Protein AF-A0A534NQ88-F1 (afdb_monomer_lite)

Structure (mmCIF, N/CA/C/O backbone):
data_AF-A0A534NQ88-F1
#
_entry.id   AF-A0A534NQ88-F1
#
loop_
_atom_site.group_PDB
_atom_site.id
_atom_site.type_symbol
_atom_site.label_atom_id
_atom_site.label_alt_id
_atom_site.label_comp_id
_atom_site.label_asym_id
_atom_site.label_entity_id
_atom_site.label_seq_id
_atom_site.pdbx_PDB_ins_code
_atom_site.Cartn_x
_atom_site.Cartn_y
_atom_site.Cartn_z
_atom_site.occupancy
_atom_site.B_iso_or_equiv
_atom_site.auth_seq_id
_atom_site.auth_comp_id
_atom_site.auth_asym_id
_atom_site.auth_atom_id
_atom_site.pdbx_PDB_model_num
ATOM 1 N N . MET A 1 1 ? -10.091 -12.274 -26.109 1.00 29.17 1 MET A N 1
ATOM 2 C CA . MET A 1 1 ? -8.951 -11.496 -26.641 1.00 29.17 1 MET A CA 1
ATOM 3 C C . MET A 1 1 ? -7.988 -11.252 -25.489 1.00 29.17 1 MET A C 1
ATOM 5 O O . MET A 1 1 ? -8.388 -10.543 -24.570 1.00 29.17 1 MET A O 1
ATOM 9 N N . PRO A 1 2 ? -6.792 -11.861 -25.450 1.00 34.38 2 PRO A N 1
ATOM 10 C CA . PRO A 1 2 ? -5.821 -11.511 -24.425 1.00 34.38 2 PRO A CA 1
ATOM 11 C C . PRO A 1 2 ? -5.361 -10.073 -24.689 1.00 34.38 2 PRO A C 1
ATOM 13 O O . PRO A 1 2 ? -4.850 -9.757 -25.761 1.00 34.38 2 PRO A O 1
ATOM 16 N N . CYS A 1 3 ? -5.642 -9.182 -23.741 1.00 34.09 3 CYS A N 1
ATOM 17 C CA . CYS A 1 3 ? -5.167 -7.806 -23.762 1.00 34.09 3 CYS A CA 1
ATOM 18 C C . CYS A 1 3 ? -3.641 -7.860 -23.635 1.00 34.09 3 CYS A C 1
ATOM 20 O O . CYS A 1 3 ? -3.132 -8.328 -22.618 1.00 34.09 3 CYS A O 1
ATOM 22 N N . ALA A 1 4 ? -2.920 -7.467 -24.685 1.00 41.84 4 ALA A N 1
ATOM 23 C CA . ALA A 1 4 ? -1.466 -7.410 -24.657 1.00 41.84 4 ALA A CA 1
ATOM 24 C C . ALA A 1 4 ? -1.035 -6.369 -23.614 1.00 41.84 4 ALA A C 1
ATOM 26 O O . ALA A 1 4 ? -1.142 -5.162 -23.837 1.00 41.84 4 ALA A O 1
ATOM 27 N N . ALA A 1 5 ? -0.601 -6.861 -22.458 1.00 48.38 5 ALA A N 1
ATOM 28 C CA . ALA A 1 5 ? 0.006 -6.086 -21.393 1.00 48.38 5 ALA A CA 1
ATOM 29 C C . ALA A 1 5 ? 1.116 -5.180 -21.946 1.00 48.38 5 ALA A C 1
ATOM 31 O O . ALA A 1 5 ? 2.006 -5.644 -22.661 1.00 48.38 5 ALA A O 1
ATOM 32 N N . ARG A 1 6 ? 1.128 -3.894 -21.584 1.00 48.22 6 ARG A N 1
ATOM 33 C CA . ARG A 1 6 ? 2.361 -3.106 -21.659 1.00 48.22 6 ARG A CA 1
ATOM 34 C C . ARG A 1 6 ? 3.222 -3.503 -20.470 1.00 48.22 6 ARG A C 1
ATOM 36 O O . ARG A 1 6 ? 3.133 -2.913 -19.399 1.00 48.22 6 ARG A O 1
ATOM 43 N N . GLU A 1 7 ? 4.063 -4.503 -20.686 1.00 61.03 7 GLU A N 1
ATOM 44 C CA . GLU A 1 7 ? 5.150 -4.857 -19.776 1.00 61.03 7 GLU A CA 1
ATOM 45 C C . GLU A 1 7 ? 6.002 -3.595 -19.491 1.00 61.03 7 GLU A C 1
ATOM 47 O O . GLU A 1 7 ? 6.557 -3.007 -20.426 1.00 61.03 7 GLU A O 1
ATOM 52 N N . PRO A 1 8 ? 6.134 -3.132 -18.235 1.00 53.78 8 PRO A N 1
ATOM 53 C CA . PRO A 1 8 ? 6.869 -1.905 -17.893 1.00 53.78 8 PRO A CA 1
ATOM 54 C C . PRO A 1 8 ? 8.334 -1.906 -18.358 1.00 53.78 8 PRO A C 1
ATOM 56 O O . PRO A 1 8 ? 8.925 -0.847 -18.572 1.00 53.78 8 PRO A O 1
ATOM 59 N N . TRP A 1 9 ? 8.914 -3.092 -18.548 1.00 59.22 9 TRP A N 1
ATOM 60 C CA . TRP A 1 9 ? 10.271 -3.344 -19.052 1.00 59.22 9 TRP A CA 1
ATOM 61 C C . TRP A 1 9 ? 10.385 -3.255 -20.578 1.00 59.22 9 TRP A C 1
ATOM 63 O O . TRP A 1 9 ? 11.489 -3.115 -21.097 1.00 59.22 9 TRP A O 1
ATOM 73 N N . ARG A 1 10 ? 9.260 -3.277 -21.308 1.00 65.06 10 ARG A N 1
ATOM 74 C CA . ARG A 1 10 ? 9.214 -2.980 -22.750 1.00 65.06 10 ARG A CA 1
ATOM 75 C C . ARG A 1 10 ? 9.332 -1.487 -23.044 1.00 65.06 10 ARG A C 1
ATOM 77 O O . ARG A 1 10 ? 9.337 -1.096 -24.212 1.00 65.06 10 ARG A O 1
ATOM 84 N N . ARG A 1 11 ? 9.421 -0.628 -22.022 1.00 76.38 11 ARG A N 1
ATOM 85 C CA . ARG A 1 11 ? 9.758 0.780 -22.243 1.00 76.38 11 ARG A CA 1
ATOM 86 C C . ARG A 1 11 ? 11.181 0.875 -22.786 1.00 76.38 11 ARG A C 1
ATOM 88 O O . ARG A 1 11 ? 12.096 0.235 -22.278 1.00 76.38 11 ARG A O 1
ATOM 95 N N . ASN A 1 12 ? 11.372 1.733 -23.778 1.00 81.81 12 ASN A N 1
ATOM 96 C CA . ASN A 1 12 ? 12.709 2.030 -24.267 1.00 81.81 12 ASN A CA 1
ATOM 97 C C . ASN A 1 12 ? 13.456 2.842 -23.209 1.00 81.81 12 ASN A C 1
ATOM 99 O O . ASN A 1 12 ? 13.022 3.939 -22.844 1.00 81.81 12 ASN A O 1
ATOM 103 N N . LEU A 1 13 ? 14.585 2.325 -22.734 1.00 84.44 13 LEU A N 1
ATOM 104 C CA . LEU A 1 13 ? 15.465 3.079 -21.854 1.00 84.44 13 LEU A CA 1
ATOM 105 C C . LEU A 1 13 ? 16.300 4.051 -22.692 1.00 84.44 13 LEU A C 1
ATOM 107 O O . LEU A 1 13 ? 16.813 3.705 -23.756 1.00 84.44 13 LEU A O 1
ATOM 111 N N . SER A 1 14 ? 16.473 5.286 -22.214 1.00 85.88 14 SER A N 1
ATOM 112 C CA . SER A 1 14 ? 17.258 6.298 -22.939 1.00 85.88 14 SER A CA 1
ATOM 113 C C . SER A 1 14 ? 18.696 5.849 -23.220 1.00 85.88 14 SER A C 1
ATOM 115 O O . SER A 1 14 ? 19.245 6.214 -24.260 1.00 85.88 14 SER A O 1
ATOM 117 N N . CYS A 1 15 ? 19.281 5.034 -22.336 1.00 84.12 15 CYS A N 1
ATOM 118 C CA . CYS A 1 15 ? 20.625 4.486 -22.502 1.00 84.12 15 CYS A CA 1
ATOM 119 C C . CYS A 1 15 ? 20.749 3.515 -23.688 1.00 84.12 15 CYS A C 1
ATOM 121 O O . CYS A 1 15 ? 21.842 3.392 -24.225 1.00 84.12 15 CYS A O 1
ATOM 123 N N . GLU A 1 16 ? 19.668 2.898 -24.179 1.00 84.25 16 GLU A N 1
ATOM 124 C CA . GLU A 1 16 ? 19.692 1.990 -25.347 1.00 84.25 16 GLU A CA 1
ATOM 125 C C . GLU A 1 16 ? 20.008 2.719 -26.664 1.00 84.25 16 GLU A C 1
ATOM 127 O O . GLU A 1 16 ? 20.374 2.106 -27.670 1.00 84.25 16 GLU A O 1
ATOM 132 N N . ARG A 1 17 ? 19.863 4.049 -26.668 1.00 84.94 17 ARG A N 1
ATOM 133 C CA . ARG A 1 17 ? 20.141 4.909 -27.825 1.00 84.94 17 ARG A CA 1
ATOM 134 C C . ARG A 1 17 ? 21.547 5.507 -27.807 1.00 84.94 17 ARG A C 1
ATOM 136 O O . ARG A 1 17 ? 21.927 6.170 -28.770 1.00 84.94 17 ARG A O 1
ATOM 143 N N . TRP A 1 18 ? 22.310 5.327 -26.729 1.00 88.75 18 TRP A N 1
ATOM 144 C CA . TRP A 1 18 ? 23.637 5.928 -26.616 1.00 88.75 18 TRP A CA 1
ATOM 145 C C . TRP A 1 18 ? 24.629 5.269 -27.589 1.00 88.75 18 TRP A C 1
ATOM 147 O O . TRP A 1 18 ? 24.600 4.055 -27.779 1.00 88.75 18 TRP A O 1
ATOM 157 N N . PRO A 1 19 ? 25.556 6.028 -28.203 1.00 88.50 19 PRO A N 1
ATOM 158 C CA . PRO A 1 19 ? 26.534 5.449 -29.125 1.00 88.50 19 PRO A CA 1
ATOM 159 C C . PRO A 1 19 ? 27.390 4.338 -28.500 1.00 88.50 19 PRO A C 1
ATOM 161 O O . PRO A 1 19 ? 27.689 3.355 -29.173 1.00 88.50 19 PRO A O 1
ATOM 164 N N . ARG A 1 20 ? 27.743 4.473 -27.213 1.00 85.75 20 ARG A N 1
ATOM 165 C CA . ARG A 1 20 ? 28.599 3.524 -26.480 1.00 85.75 20 ARG A CA 1
ATOM 166 C C . ARG A 1 20 ? 27.908 2.209 -26.109 1.00 85.75 20 ARG A C 1
ATOM 168 O O . ARG A 1 20 ? 28.594 1.214 -25.955 1.00 85.75 20 ARG A O 1
ATOM 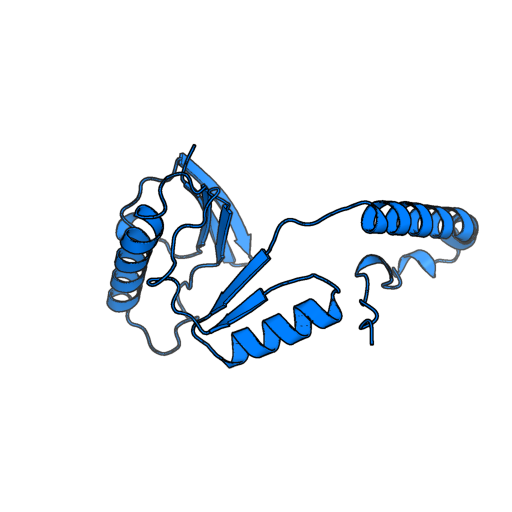175 N N . THR A 1 21 ? 26.581 2.191 -26.017 1.00 82.38 21 THR A N 1
ATOM 176 C CA . THR A 1 21 ? 25.795 1.003 -25.634 1.00 82.38 21 THR A CA 1
ATOM 177 C C . THR A 1 21 ? 25.306 0.207 -26.844 1.00 82.38 21 THR A C 1
ATOM 179 O O . THR A 1 21 ? 24.607 -0.794 -26.701 1.00 82.38 21 THR A O 1
ATOM 182 N N . LYS A 1 22 ? 25.679 0.610 -28.071 1.00 80.38 22 LYS A N 1
ATOM 183 C CA . LYS A 1 22 ? 25.342 -0.141 -29.292 1.00 80.38 22 LYS A CA 1
ATOM 184 C C . LYS A 1 22 ? 25.860 -1.581 -29.247 1.00 80.38 22 LYS A C 1
ATOM 186 O O . LYS A 1 22 ? 25.159 -2.471 -29.722 1.00 80.38 22 LYS A O 1
ATOM 191 N N . ALA A 1 23 ? 27.046 -1.794 -28.675 1.00 84.62 23 ALA A N 1
ATOM 192 C CA . ALA A 1 23 ? 27.637 -3.120 -28.501 1.00 84.62 23 ALA A CA 1
ATOM 193 C C . ALA A 1 23 ? 26.859 -3.991 -27.496 1.00 84.62 23 ALA A C 1
ATOM 195 O O . ALA A 1 23 ? 26.863 -5.211 -27.622 1.00 84.62 23 ALA A O 1
ATOM 196 N N . ASP A 1 24 ? 26.120 -3.374 -26.568 1.00 87.44 24 ASP A N 1
ATOM 197 C CA . ASP A 1 24 ? 25.369 -4.064 -25.511 1.00 87.44 24 ASP A CA 1
ATOM 198 C C . ASP A 1 24 ? 23.961 -4.493 -25.951 1.00 87.44 24 ASP A C 1
ATOM 200 O O . ASP A 1 24 ? 23.234 -5.128 -25.186 1.00 87.44 24 ASP A O 1
ATOM 204 N N . ARG A 1 25 ? 23.539 -4.176 -27.184 1.00 84.88 25 ARG A N 1
ATOM 205 C CA . ARG A 1 25 ? 22.206 -4.549 -27.697 1.00 84.88 25 ARG A CA 1
ATOM 206 C C . ARG A 1 25 ? 21.892 -6.046 -27.562 1.00 84.88 25 ARG A C 1
ATOM 208 O O . ARG A 1 25 ? 20.780 -6.345 -27.127 1.00 84.88 25 ARG A O 1
ATOM 215 N N . PRO A 1 26 ? 22.810 -6.983 -27.879 1.00 89.50 26 PRO A N 1
ATOM 216 C CA . PRO A 1 26 ? 22.546 -8.410 -27.694 1.00 89.50 26 PRO A CA 1
ATOM 217 C C . PRO A 1 26 ? 22.352 -8.785 -26.221 1.00 89.50 26 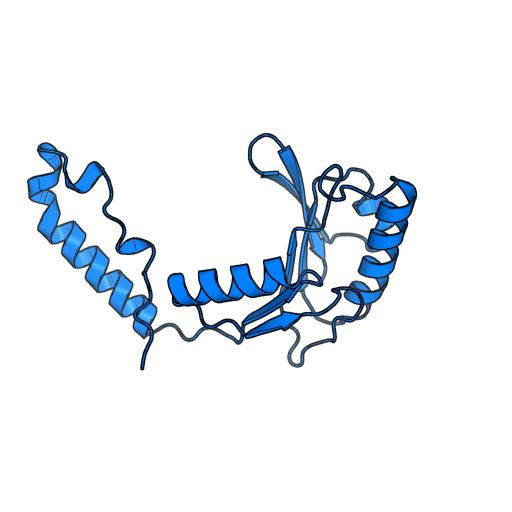PRO A C 1
ATOM 219 O O . PRO A 1 26 ? 21.480 -9.589 -25.904 1.00 89.50 26 PRO A O 1
ATOM 222 N N . LEU A 1 27 ? 23.113 -8.166 -25.311 1.00 89.75 27 LEU A N 1
ATOM 223 C CA . LEU A 1 27 ? 22.960 -8.377 -23.871 1.00 89.75 27 LEU A CA 1
ATOM 224 C C . LEU A 1 27 ? 21.591 -7.885 -23.387 1.00 89.75 27 LEU A C 1
ATOM 226 O O . LEU A 1 27 ? 20.897 -8.609 -22.681 1.00 89.75 27 LEU A O 1
ATOM 230 N N . ILE A 1 28 ? 21.178 -6.683 -23.796 1.00 86.00 28 ILE A N 1
ATOM 231 C CA . ILE A 1 28 ? 19.866 -6.120 -23.443 1.00 86.00 28 ILE A CA 1
ATOM 232 C C . ILE A 1 28 ? 18.731 -7.008 -23.970 1.00 86.00 28 ILE A C 1
ATOM 234 O O . ILE A 1 28 ? 17.765 -7.247 -23.247 1.00 86.00 28 ILE A O 1
ATOM 238 N N . ALA A 1 29 ? 18.845 -7.516 -25.202 1.00 86.44 29 ALA A N 1
ATOM 239 C CA . ALA A 1 29 ? 17.869 -8.445 -25.767 1.00 86.44 29 ALA A CA 1
ATOM 240 C C . ALA A 1 29 ? 17.767 -9.729 -24.929 1.00 86.44 29 ALA A C 1
ATOM 242 O O . ALA A 1 29 ? 16.668 -10.093 -24.514 1.00 86.44 29 ALA A O 1
ATOM 243 N N . ARG A 1 30 ? 18.910 -10.336 -24.578 1.00 91.12 30 ARG A N 1
ATOM 244 C CA . ARG A 1 30 ? 18.960 -11.532 -23.727 1.00 91.12 30 ARG A CA 1
ATOM 245 C C . ARG A 1 30 ? 18.327 -11.296 -22.354 1.00 91.12 30 ARG A C 1
ATOM 247 O O . ARG A 1 30 ? 17.513 -12.094 -21.912 1.00 91.12 30 ARG A O 1
ATOM 254 N N . LEU A 1 31 ? 18.644 -10.179 -21.696 1.00 89.75 31 LEU A N 1
ATOM 255 C CA . LEU A 1 31 ? 18.071 -9.833 -20.388 1.00 89.75 31 LEU A CA 1
ATOM 256 C C . LEU A 1 31 ? 16.547 -9.637 -20.452 1.00 89.75 31 LEU A C 1
ATOM 258 O O . LEU A 1 31 ? 15.839 -9.993 -19.511 1.00 89.75 31 LEU A O 1
ATOM 262 N N . ARG A 1 32 ? 16.023 -9.092 -21.558 1.00 86.31 32 ARG A N 1
ATOM 263 C CA . ARG A 1 32 ? 14.572 -8.968 -21.775 1.00 86.31 32 ARG A CA 1
ATOM 264 C C . ARG A 1 32 ? 13.904 -10.328 -21.982 1.00 86.31 32 ARG A C 1
ATOM 266 O O . ARG A 1 32 ? 12.819 -10.543 -21.450 1.00 86.31 32 ARG A O 1
ATOM 273 N N . GLU A 1 33 ? 14.543 -11.237 -22.714 1.00 87.62 33 GLU A N 1
ATOM 274 C CA . GLU A 1 33 ? 14.061 -12.616 -22.876 1.00 87.62 33 GLU A CA 1
ATOM 275 C C . GLU A 1 33 ? 14.062 -13.376 -21.544 1.00 87.62 33 GLU A C 1
ATOM 277 O O . GLU A 1 33 ? 13.058 -13.993 -21.187 1.00 87.62 33 GLU A O 1
ATOM 282 N N . GLU A 1 34 ? 15.149 -13.278 -20.771 1.00 89.56 34 GLU A N 1
ATOM 283 C CA . GLU A 1 34 ? 15.258 -13.874 -19.434 1.00 89.56 34 GLU A CA 1
ATOM 284 C C . GLU A 1 34 ? 14.134 -13.380 -18.509 1.00 89.56 34 GLU A C 1
ATOM 286 O O . GLU A 1 34 ? 13.481 -14.187 -17.843 1.00 89.56 34 GLU A O 1
ATOM 291 N N . LEU A 1 35 ? 13.856 -12.072 -18.512 1.00 85.75 35 LEU A N 1
ATOM 292 C CA . LEU A 1 35 ? 12.783 -11.474 -17.718 1.00 85.75 35 LEU A CA 1
ATOM 293 C C . LEU A 1 35 ? 11.392 -11.952 -18.156 1.00 85.75 35 LEU A C 1
ATOM 295 O O . LEU A 1 35 ? 10.603 -12.371 -17.311 1.00 85.75 35 LEU A O 1
ATOM 299 N N . SER A 1 36 ? 11.114 -11.963 -19.462 1.00 81.88 36 SER A N 1
ATOM 300 C CA . SER A 1 36 ? 9.837 -12.451 -19.999 1.00 81.88 36 SER A CA 1
ATOM 301 C C . SER A 1 36 ? 9.592 -13.920 -19.629 1.00 81.88 36 SER A C 1
ATOM 303 O O . SER A 1 36 ? 8.486 -14.305 -19.246 1.00 81.88 36 SER A O 1
ATOM 305 N N . ALA A 1 37 ? 10.645 -14.742 -19.647 1.00 82.62 37 ALA A N 1
ATOM 306 C CA . ALA A 1 37 ? 10.559 -16.135 -19.230 1.00 82.62 37 ALA A CA 1
ATOM 307 C C . ALA A 1 37 ? 10.328 -16.297 -17.716 1.00 82.62 37 ALA A C 1
ATOM 309 O O . ALA A 1 37 ? 9.738 -17.292 -17.294 1.00 82.62 37 ALA A O 1
ATOM 310 N N . LEU A 1 38 ? 10.815 -15.381 -16.871 1.00 82.38 38 LEU A N 1
ATOM 311 C CA . LEU A 1 38 ? 10.519 -15.387 -15.432 1.00 82.38 38 LEU A CA 1
ATOM 312 C C . LEU A 1 38 ? 9.055 -15.024 -15.158 1.00 82.38 38 LEU A C 1
ATOM 314 O O . LEU A 1 38 ? 8.416 -15.686 -14.344 1.00 82.38 38 LEU A O 1
ATOM 318 N N . GLU A 1 39 ? 8.509 -14.034 -15.865 1.00 77.00 39 GLU A N 1
ATOM 319 C CA . GLU A 1 39 ? 7.102 -13.635 -15.731 1.00 77.00 39 GLU A CA 1
ATOM 320 C C . GLU A 1 39 ? 6.150 -14.758 -16.140 1.00 77.00 39 GLU A C 1
ATOM 322 O O . GLU A 1 39 ? 5.220 -15.070 -15.400 1.00 77.00 39 GLU A O 1
ATOM 327 N N . ALA A 1 40 ? 6.429 -15.438 -17.256 1.00 72.31 40 ALA A N 1
ATOM 328 C CA . ALA A 1 40 ? 5.630 -16.574 -17.717 1.00 72.31 40 ALA A CA 1
ATOM 329 C C . ALA A 1 40 ? 5.580 -17.741 -16.710 1.00 72.31 40 ALA A C 1
ATOM 331 O O . ALA A 1 40 ? 4.684 -18.578 -16.777 1.00 72.31 40 ALA A O 1
ATOM 332 N N . ARG A 1 41 ? 6.547 -17.808 -15.786 1.00 67.19 41 ARG A N 1
ATOM 333 C CA . ARG A 1 41 ? 6.640 -18.833 -14.736 1.00 67.19 41 ARG A CA 1
ATOM 334 C C . ARG A 1 41 ? 6.079 -18.374 -13.389 1.00 67.19 41 ARG A C 1
ATOM 336 O O . ARG A 1 41 ? 6.035 -19.176 -12.460 1.00 67.19 41 ARG A O 1
ATOM 343 N N . SER A 1 42 ? 5.691 -17.106 -13.251 1.00 72.62 42 SER A N 1
ATOM 344 C CA . SER A 1 42 ? 5.218 -16.550 -11.986 1.00 72.62 42 SER A CA 1
ATOM 345 C C . SER A 1 42 ? 3.695 -16.595 -11.911 1.00 72.62 42 SER A C 1
ATOM 347 O O . SER A 1 42 ? 3.000 -15.865 -12.613 1.00 72.62 42 SER A O 1
ATOM 349 N N . GLU A 1 43 ? 3.167 -17.432 -11.020 1.00 80.00 43 GLU A N 1
ATOM 350 C CA . GLU A 1 43 ? 1.764 -17.352 -10.622 1.00 80.00 43 GLU A CA 1
ATOM 351 C C . GLU A 1 43 ? 1.612 -16.318 -9.505 1.00 80.00 43 GLU A C 1
ATOM 353 O O . GLU A 1 43 ? 2.207 -16.435 -8.430 1.00 80.00 43 GLU A O 1
ATOM 358 N N . LEU A 1 44 ? 0.817 -15.281 -9.767 1.00 81.69 44 LEU A N 1
ATOM 359 C CA . LEU A 1 44 ? 0.473 -14.287 -8.759 1.00 81.69 44 LEU A CA 1
ATOM 360 C C . LEU A 1 44 ? -0.705 -14.787 -7.914 1.00 81.69 44 LEU A C 1
ATOM 362 O O . LEU A 1 44 ? -1.672 -15.318 -8.467 1.00 81.69 44 LEU A O 1
ATOM 366 N N . PRO A 1 45 ? -0.683 -14.577 -6.584 1.00 87.94 45 PRO A N 1
ATOM 367 C CA . PRO A 1 45 ? -1.869 -14.805 -5.774 1.00 87.94 45 PRO A CA 1
ATOM 368 C C . PRO A 1 45 ? -2.990 -13.843 -6.201 1.00 87.94 45 PRO A C 1
ATOM 370 O O . PRO A 1 45 ? -2.709 -12.792 -6.784 1.00 87.94 45 PRO A O 1
ATOM 373 N N . PRO A 1 46 ? -4.260 -14.136 -5.871 1.00 91.38 46 PRO A N 1
ATOM 374 C CA . PRO A 1 46 ? -5.353 -13.207 -6.125 1.00 91.38 46 PRO A CA 1
ATOM 375 C C . PRO A 1 46 ? -5.086 -11.837 -5.490 1.00 91.38 46 PRO A C 1
ATOM 377 O O . PRO A 1 46 ? -4.878 -11.736 -4.279 1.00 91.38 46 PRO A O 1
ATOM 380 N N . ILE A 1 47 ? -5.125 -10.781 -6.305 1.00 94.38 47 ILE A N 1
ATOM 381 C CA . ILE A 1 47 ? -4.991 -9.396 -5.849 1.00 94.38 47 ILE A CA 1
ATOM 382 C C . ILE A 1 47 ? -6.359 -8.722 -5.954 1.00 94.38 47 ILE A C 1
ATOM 384 O O . ILE A 1 47 ? -7.032 -8.777 -6.989 1.00 94.38 47 ILE A O 1
ATOM 388 N N . LEU A 1 48 ? -6.769 -8.089 -4.860 1.00 96.19 48 LEU A N 1
ATOM 389 C CA . LEU A 1 48 ? -8.029 -7.367 -4.727 1.00 96.19 48 LEU A CA 1
ATOM 390 C C . LEU A 1 48 ? -7.711 -5.887 -4.513 1.00 96.19 48 LEU A C 1
ATOM 392 O O . LEU A 1 48 ? -6.811 -5.558 -3.740 1.00 96.19 48 LEU A O 1
ATOM 396 N N . ALA A 1 49 ? -8.455 -5.005 -5.170 1.00 97.06 49 ALA A N 1
ATOM 397 C CA . ALA A 1 49 ? -8.384 -3.569 -4.936 1.00 97.06 49 ALA A CA 1
ATOM 398 C C . ALA A 1 49 ? -9.790 -2.989 -4.833 1.00 97.06 49 ALA A C 1
ATOM 400 O O . ALA A 1 49 ? -10.677 -3.347 -5.608 1.00 97.06 49 ALA A O 1
ATOM 401 N N . SER A 1 50 ? -9.976 -2.064 -3.901 1.00 97.31 50 SER A N 1
ATOM 402 C CA . SER A 1 50 ? -11.223 -1.329 -3.778 1.00 97.31 50 SER A CA 1
ATOM 403 C C . SER A 1 50 ? -10.977 0.118 -3.416 1.00 97.31 50 SER A C 1
ATOM 405 O O . SER A 1 50 ? -10.060 0.424 -2.654 1.00 97.31 50 SER A O 1
ATOM 407 N N . ASP A 1 51 ? -11.845 0.980 -3.920 1.00 96.81 51 ASP A N 1
ATOM 408 C CA . ASP A 1 51 ? -11.978 2.361 -3.480 1.00 96.81 51 ASP A CA 1
ATOM 409 C C . ASP A 1 51 ? -13.472 2.698 -3.396 1.00 96.81 51 ASP A C 1
ATOM 411 O O . ASP A 1 51 ? -14.296 2.023 -4.012 1.00 96.81 51 ASP A O 1
ATOM 415 N N . ARG A 1 52 ? -13.833 3.722 -2.624 1.00 94.81 52 ARG A N 1
ATOM 416 C CA . ARG A 1 52 ? -15.201 4.260 -2.599 1.00 94.81 52 ARG A CA 1
ATOM 417 C C . ARG A 1 52 ? -15.467 5.195 -3.779 1.00 94.81 52 ARG A C 1
ATOM 419 O O . ARG A 1 52 ? -16.614 5.537 -4.031 1.00 94.81 52 ARG A O 1
ATOM 426 N N . ASP A 1 53 ? -14.405 5.692 -4.410 1.00 95.00 53 ASP A N 1
ATOM 427 C CA . ASP A 1 53 ? -14.483 6.597 -5.546 1.00 95.00 53 ASP A CA 1
ATOM 428 C C . ASP A 1 53 ? -14.571 5.794 -6.862 1.00 95.00 53 ASP A C 1
ATOM 430 O O . ASP A 1 53 ? -13.607 5.102 -7.225 1.00 95.00 53 ASP A O 1
ATOM 434 N N . PRO A 1 54 ? -15.693 5.876 -7.603 1.00 96.94 54 PRO A N 1
ATOM 435 C CA . PRO A 1 54 ? -15.855 5.163 -8.867 1.00 96.94 54 PRO A CA 1
ATOM 436 C C . PRO A 1 54 ? -14.829 5.589 -9.928 1.00 96.94 54 PRO A C 1
ATOM 438 O O . PRO A 1 54 ? -14.436 4.766 -10.761 1.00 96.94 54 PRO A O 1
ATOM 441 N N . GLU A 1 55 ? -14.334 6.832 -9.895 1.00 96.81 55 GLU A N 1
ATOM 442 C CA . GLU A 1 55 ? -13.284 7.284 -10.813 1.00 96.81 55 GLU A CA 1
ATOM 443 C C . GLU A 1 55 ? -11.957 6.579 -10.515 1.00 96.81 55 GLU A C 1
ATOM 445 O O . GLU A 1 55 ? -11.277 6.106 -11.432 1.00 96.81 55 GLU A O 1
ATOM 450 N N . ALA A 1 56 ? -11.614 6.419 -9.233 1.00 96.25 56 ALA A N 1
ATOM 451 C CA . ALA A 1 56 ? -10.426 5.683 -8.809 1.00 96.25 56 ALA A CA 1
ATOM 452 C C . ALA A 1 56 ? -10.516 4.191 -9.177 1.00 96.25 56 ALA A C 1
ATOM 454 O O . ALA A 1 56 ? -9.526 3.604 -9.628 1.00 96.25 56 ALA A O 1
ATOM 455 N N . VAL A 1 57 ? -11.698 3.579 -9.057 1.00 98.00 57 VAL A N 1
ATOM 456 C CA . VAL A 1 57 ? -11.964 2.195 -9.492 1.00 98.00 57 VAL A CA 1
ATOM 457 C C . VAL A 1 57 ? -11.777 2.045 -11.006 1.00 98.00 57 VAL A C 1
ATOM 459 O O . VAL A 1 57 ? -11.094 1.117 -11.465 1.00 98.00 57 VAL A O 1
ATOM 462 N N . ALA A 1 58 ? -12.329 2.971 -11.795 1.00 97.81 58 ALA A N 1
ATOM 463 C CA . ALA A 1 58 ? -12.191 2.972 -13.249 1.00 97.81 58 ALA A CA 1
ATOM 464 C C . ALA A 1 58 ? -10.727 3.160 -13.680 1.00 97.81 58 ALA A C 1
ATOM 466 O O . ALA A 1 58 ? -10.217 2.390 -14.504 1.00 97.81 58 ALA A O 1
ATOM 467 N N . ALA A 1 59 ? -10.023 4.121 -13.075 1.00 97.75 59 ALA A N 1
ATOM 468 C CA . ALA A 1 59 ? -8.610 4.381 -13.330 1.00 97.75 59 ALA A CA 1
ATOM 469 C C . ALA A 1 59 ? -7.732 3.179 -12.952 1.00 97.75 59 ALA A C 1
ATOM 471 O O . ALA A 1 59 ? -6.874 2.767 -13.733 1.00 97.75 59 ALA A O 1
ATOM 472 N N . THR A 1 60 ? -7.979 2.557 -11.796 1.00 97.31 60 THR A N 1
ATOM 473 C CA . THR A 1 60 ? -7.253 1.359 -11.340 1.00 97.31 60 THR A CA 1
ATOM 474 C C . THR A 1 60 ? -7.443 0.200 -12.314 1.00 97.31 60 THR A C 1
ATOM 476 O O . THR A 1 60 ? -6.471 -0.445 -12.702 1.00 97.31 60 THR A O 1
ATOM 479 N N . SER A 1 61 ? -8.673 -0.020 -12.784 1.00 96.31 61 SER A N 1
ATOM 480 C CA . SER A 1 61 ? -8.980 -1.059 -13.772 1.00 96.31 61 SER A CA 1
ATOM 481 C C . SER A 1 61 ? -8.285 -0.806 -15.113 1.00 96.31 61 SER A C 1
ATOM 483 O O . SER A 1 61 ? -7.733 -1.727 -15.717 1.00 96.31 61 SER A O 1
ATOM 485 N N . ALA A 1 62 ? -8.277 0.444 -15.589 1.00 95.69 62 ALA A N 1
ATOM 486 C CA . ALA A 1 62 ? -7.580 0.822 -16.816 1.00 95.69 62 ALA A CA 1
ATOM 487 C C . ALA A 1 62 ? -6.058 0.638 -16.691 1.00 95.69 62 ALA A C 1
ATOM 489 O O . ALA A 1 62 ? -5.442 0.052 -17.582 1.00 95.69 62 ALA A O 1
ATOM 490 N N . ASN A 1 63 ? -5.474 1.060 -15.568 1.00 94.69 63 ASN A N 1
ATOM 491 C CA . ASN A 1 63 ? -4.046 0.927 -15.290 1.00 94.69 63 ASN A CA 1
ATOM 492 C C . ASN A 1 63 ? -3.621 -0.536 -15.146 1.00 94.69 63 ASN A C 1
ATOM 494 O O . ASN A 1 63 ? -2.605 -0.926 -15.714 1.00 94.69 63 ASN A O 1
ATOM 498 N N . ALA A 1 64 ? -4.407 -1.361 -14.449 1.00 92.12 64 ALA A N 1
ATOM 499 C CA . ALA A 1 64 ? -4.138 -2.789 -14.304 1.00 92.12 64 ALA A CA 1
ATOM 500 C C . ALA A 1 64 ? -4.155 -3.502 -15.664 1.00 92.12 64 ALA A C 1
ATOM 502 O O . ALA A 1 64 ? -3.225 -4.245 -15.975 1.00 92.12 64 ALA A O 1
ATOM 503 N N . ARG A 1 65 ? -5.146 -3.199 -16.521 1.00 90.62 65 ARG A N 1
ATOM 504 C CA . ARG A 1 65 ? -5.186 -3.705 -17.905 1.00 90.62 65 ARG A CA 1
ATOM 505 C C . ARG A 1 65 ? -3.977 -3.250 -18.713 1.00 90.62 65 ARG A C 1
ATOM 507 O O . ARG A 1 65 ? -3.355 -4.069 -19.379 1.00 90.62 65 ARG A O 1
ATOM 514 N N . ALA A 1 66 ? -3.629 -1.965 -18.640 1.00 87.06 66 ALA A N 1
ATOM 515 C CA . ALA A 1 66 ? -2.468 -1.433 -19.343 1.00 87.06 66 ALA A CA 1
ATOM 516 C C . ALA A 1 66 ? -1.166 -2.099 -18.873 1.00 87.06 66 ALA A C 1
ATOM 518 O O . ALA A 1 66 ? -0.326 -2.408 -19.707 1.00 87.06 66 ALA A O 1
ATOM 519 N N . ALA A 1 67 ? -1.018 -2.361 -17.574 1.00 84.81 67 ALA A N 1
ATOM 520 C CA . ALA A 1 67 ? 0.158 -2.998 -16.985 1.00 84.81 67 ALA A CA 1
ATOM 521 C C . ALA A 1 67 ? 0.178 -4.533 -17.114 1.00 84.81 67 ALA A C 1
ATOM 523 O O . ALA A 1 67 ? 1.193 -5.145 -16.800 1.00 84.81 67 ALA A O 1
ATOM 524 N N . GLY A 1 68 ? -0.922 -5.164 -17.542 1.00 84.19 68 GLY A N 1
ATOM 525 C CA . GLY A 1 68 ? -1.032 -6.625 -17.596 1.00 84.19 68 GLY A CA 1
ATOM 526 C C . GLY A 1 68 ? -1.150 -7.317 -16.247 1.00 84.19 68 GLY A C 1
ATOM 527 O O . GLY A 1 68 ? -0.881 -8.510 -16.157 1.00 84.19 68 GLY A O 1
ATOM 528 N N . VAL A 1 69 ? -1.511 -6.587 -15.194 1.00 85.81 69 VAL A N 1
ATOM 529 C CA . VAL A 1 69 ? -1.574 -7.137 -13.840 1.00 85.81 69 VAL A CA 1
ATOM 530 C C . VAL A 1 69 ? -2.983 -7.679 -13.587 1.00 85.81 69 VAL A C 1
ATOM 532 O O . VAL A 1 69 ? -3.945 -6.907 -13.671 1.00 85.81 69 VAL A O 1
ATOM 535 N N . PRO A 1 70 ? -3.146 -8.976 -13.263 1.00 89.19 70 PRO A N 1
ATOM 536 C CA . PRO A 1 70 ? -4.447 -9.534 -12.920 1.00 89.19 70 PRO A CA 1
ATOM 537 C C . PRO A 1 70 ? -4.902 -8.977 -11.566 1.00 89.19 70 PRO A C 1
ATOM 539 O O . PRO A 1 70 ? -4.336 -9.287 -10.519 1.00 89.19 70 PRO A O 1
ATOM 542 N N . LEU A 1 71 ? -5.933 -8.135 -11.596 1.00 93.44 71 LEU A N 1
ATOM 543 C CA . LEU A 1 71 ? -6.471 -7.455 -10.423 1.00 93.44 71 LEU A CA 1
ATOM 544 C C . LEU A 1 71 ? -7.998 -7.488 -10.461 1.00 93.44 71 LEU A C 1
ATOM 546 O O . LEU A 1 71 ? -8.604 -7.116 -11.467 1.00 93.44 71 LEU A O 1
ATOM 550 N N . ARG A 1 72 ? -8.631 -7.886 -9.355 1.00 95.81 72 ARG A N 1
ATOM 551 C CA . ARG A 1 72 ? -10.077 -7.724 -9.181 1.00 95.81 72 ARG A CA 1
ATOM 552 C C . ARG A 1 72 ? -10.344 -6.393 -8.487 1.00 95.81 72 ARG A C 1
ATOM 554 O O . ARG A 1 72 ? -10.056 -6.249 -7.300 1.00 95.81 72 ARG A O 1
ATOM 561 N N . VAL A 1 73 ? -10.896 -5.443 -9.237 1.00 97.81 73 VAL A N 1
ATOM 562 C CA . VAL A 1 73 ? -11.218 -4.092 -8.758 1.00 97.81 73 VAL A CA 1
ATOM 563 C C . VAL A 1 73 ? -12.724 -3.967 -8.538 1.00 97.81 73 VAL A C 1
ATOM 565 O O . VAL A 1 73 ? -13.499 -4.432 -9.373 1.00 97.81 73 VAL A O 1
ATOM 568 N N . PHE A 1 74 ? -13.145 -3.365 -7.429 1.00 97.75 74 PHE A N 1
ATOM 569 C CA . PHE A 1 74 ? -14.558 -3.126 -7.122 1.00 97.75 74 PHE A CA 1
ATOM 570 C C . PHE A 1 74 ? -14.744 -1.873 -6.262 1.00 97.75 74 PHE A C 1
ATOM 572 O O . PHE A 1 74 ? -13.831 -1.459 -5.552 1.00 97.75 74 PHE A O 1
ATOM 579 N N . GLU A 1 75 ? -15.929 -1.271 -6.318 1.00 98.12 75 GLU A N 1
ATOM 580 C CA . GLU A 1 75 ? -16.281 -0.152 -5.444 1.00 98.12 75 GLU A CA 1
ATOM 581 C C . GLU A 1 75 ? -16.630 -0.673 -4.045 1.00 98.12 75 GLU A C 1
ATOM 583 O O . GLU A 1 75 ? -17.484 -1.548 -3.899 1.00 98.12 75 GLU A O 1
ATOM 588 N N . SER A 1 76 ? -15.935 -0.185 -3.018 1.00 97.06 76 SER A N 1
ATOM 589 C CA . SER A 1 76 ? -16.220 -0.512 -1.618 1.00 97.06 76 SER A CA 1
ATOM 590 C C . SER A 1 76 ? -15.524 0.455 -0.671 1.00 97.06 76 SER A C 1
ATOM 592 O O . SER A 1 76 ? -14.384 0.867 -0.888 1.00 97.06 76 SER A O 1
ATOM 594 N N . ASP A 1 77 ? -16.176 0.737 0.455 1.00 95.56 77 ASP A N 1
ATOM 595 C CA . ASP A 1 77 ? -15.542 1.425 1.573 1.00 95.56 77 ASP A CA 1
ATOM 596 C C . ASP A 1 77 ? -14.570 0.480 2.296 1.00 95.56 77 ASP A C 1
ATOM 598 O O . ASP A 1 77 ? -14.923 -0.650 2.640 1.00 95.56 77 ASP A O 1
ATOM 602 N N . ALA A 1 78 ? -13.351 0.949 2.573 1.00 95.25 78 ALA A N 1
ATOM 603 C CA . ALA A 1 78 ? -12.346 0.180 3.307 1.00 95.25 78 ALA A CA 1
ATOM 604 C C . ALA A 1 78 ? -12.790 -0.183 4.736 1.00 95.25 78 ALA A C 1
ATOM 606 O O . ALA A 1 78 ? -12.294 -1.150 5.305 1.00 95.25 78 ALA A O 1
ATOM 607 N N . ARG A 1 79 ? -13.743 0.554 5.318 1.00 95.31 79 ARG A N 1
ATOM 608 C CA . ARG A 1 79 ? -14.328 0.260 6.635 1.00 95.31 79 ARG A CA 1
ATOM 609 C C . ARG A 1 79 ? -15.271 -0.949 6.616 1.00 95.31 79 ARG A C 1
ATOM 611 O O . ARG A 1 79 ? -15.615 -1.453 7.677 1.00 95.31 79 ARG A O 1
ATOM 618 N N . ALA A 1 80 ? -15.677 -1.414 5.434 1.00 96.19 80 ALA A N 1
ATOM 619 C CA . ALA A 1 80 ? -16.510 -2.604 5.244 1.00 96.19 80 ALA A CA 1
ATOM 620 C C . ALA A 1 80 ? -15.699 -3.836 4.796 1.00 96.19 80 ALA A C 1
ATOM 622 O O . ALA A 1 80 ? -16.270 -4.838 4.369 1.00 96.19 80 ALA A O 1
ATOM 623 N N . ILE A 1 81 ? -14.365 -3.765 4.854 1.00 95.38 81 ILE A N 1
ATOM 624 C CA . ILE A 1 81 ? -13.489 -4.856 4.426 1.00 95.38 81 ILE A CA 1
ATOM 625 C C . ILE A 1 81 ? -13.735 -6.135 5.238 1.00 95.38 81 ILE A C 1
ATOM 627 O O . ILE A 1 81 ? -13.824 -6.117 6.465 1.00 95.38 81 ILE A O 1
ATOM 631 N N . ALA A 1 82 ? -13.807 -7.263 4.534 1.00 93.06 82 ALA A N 1
ATOM 632 C CA . ALA A 1 82 ? -13.960 -8.582 5.132 1.00 93.06 82 ALA A CA 1
ATOM 633 C C . ALA A 1 82 ? -12.621 -9.329 5.187 1.00 93.06 82 ALA A C 1
ATOM 635 O O . ALA A 1 82 ? -11.756 -9.171 4.323 1.00 93.06 82 ALA A O 1
ATOM 636 N N . ALA A 1 83 ? -12.465 -10.192 6.192 1.00 93.12 83 ALA A N 1
ATOM 637 C CA . ALA A 1 83 ? -11.307 -11.069 6.287 1.00 93.12 83 ALA A CA 1
ATOM 638 C C . ALA A 1 83 ? -11.309 -12.101 5.151 1.00 93.12 83 ALA A C 1
ATOM 640 O O . ALA A 1 83 ? -12.311 -12.764 4.893 1.00 93.12 83 ALA A O 1
ATOM 641 N N . LEU A 1 84 ? -10.155 -12.266 4.506 1.00 92.38 84 LEU A N 1
ATOM 642 C CA . LEU A 1 84 ? -9.910 -13.377 3.585 1.00 92.38 84 LEU A CA 1
ATOM 643 C C . LEU A 1 84 ? -9.535 -14.647 4.354 1.00 92.38 84 LEU A C 1
ATOM 645 O O . LEU A 1 84 ? -8.954 -14.575 5.443 1.00 92.38 84 LEU A O 1
ATOM 649 N N . SER A 1 85 ? -9.825 -15.792 3.736 1.00 90.94 85 SER A N 1
ATOM 650 C CA . SER A 1 85 ? -9.356 -17.114 4.143 1.00 90.94 85 SER A CA 1
ATOM 651 C C . SER A 1 85 ? -8.653 -17.779 2.948 1.00 90.94 85 SER A C 1
ATOM 653 O O . SER A 1 85 ? -9.308 -17.982 1.923 1.00 90.94 85 SER A O 1
ATOM 655 N N . PRO A 1 86 ? -7.347 -18.094 3.035 1.00 93.44 86 PRO A N 1
ATOM 656 C CA . PRO A 1 86 ? -6.458 -17.819 4.167 1.00 93.44 86 PRO A CA 1
ATOM 657 C C . PRO A 1 86 ? -6.192 -16.309 4.365 1.00 93.44 86 PRO A C 1
ATOM 659 O O . PRO A 1 86 ? -6.388 -15.522 3.433 1.00 93.44 86 PRO A O 1
ATOM 662 N N . PRO A 1 87 ? -5.736 -15.883 5.561 1.00 95.56 87 PRO A N 1
ATOM 663 C CA . PRO A 1 87 ? -5.340 -14.500 5.798 1.00 95.56 87 PRO A CA 1
ATOM 664 C C . PRO A 1 87 ? -4.241 -14.028 4.844 1.00 95.56 87 PRO A C 1
ATOM 666 O O . PRO A 1 87 ? -3.337 -14.785 4.488 1.00 95.56 87 PRO A O 1
ATOM 669 N N . GLY A 1 88 ? -4.313 -12.757 4.455 1.00 95.06 88 GLY A N 1
ATOM 670 C CA . GLY A 1 88 ? -3.437 -12.165 3.453 1.00 95.06 88 GLY A CA 1
ATOM 671 C C . GLY A 1 88 ? -2.740 -10.901 3.943 1.00 95.06 88 GLY A C 1
ATOM 672 O O . GLY A 1 88 ? -2.511 -10.693 5.139 1.00 95.06 88 GLY A O 1
ATOM 673 N N . HIS A 1 89 ? -2.391 -10.053 2.978 1.00 96.38 89 HIS A N 1
ATOM 674 C CA . HIS A 1 89 ? -1.813 -8.740 3.224 1.00 96.38 89 HIS A CA 1
ATOM 675 C C . HIS A 1 89 ? -2.808 -7.661 2.810 1.00 96.38 89 HIS A C 1
ATOM 677 O O . HIS A 1 89 ? -3.331 -7.695 1.699 1.00 96.38 89 HIS A O 1
ATOM 683 N N . VAL A 1 90 ? -3.017 -6.680 3.683 1.00 97.06 90 VAL A N 1
ATOM 684 C CA . VAL A 1 90 ? -3.725 -5.445 3.353 1.00 97.06 90 VAL A CA 1
ATOM 685 C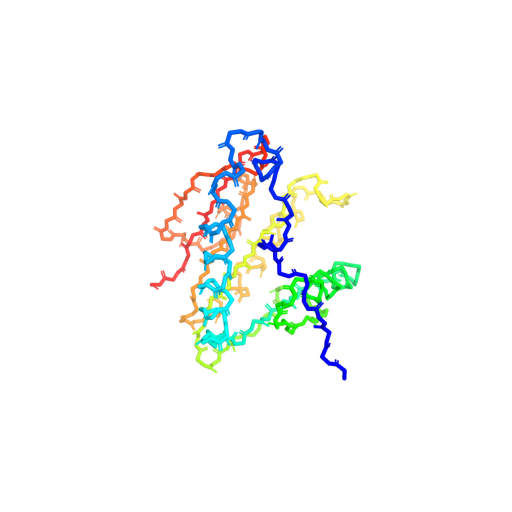 C . VAL A 1 90 ? -2.694 -4.334 3.265 1.00 97.06 90 VAL A C 1
ATOM 687 O O . VAL A 1 90 ? -1.978 -4.053 4.228 1.00 97.06 90 VAL A O 1
ATOM 690 N N . VAL A 1 91 ? -2.614 -3.704 2.099 1.00 97.50 91 VAL A N 1
ATOM 691 C CA . VAL A 1 91 ? -1.732 -2.565 1.853 1.00 97.50 91 VAL A CA 1
ATOM 692 C C . VAL A 1 91 ? -2.597 -1.385 1.455 1.00 97.50 91 VAL A C 1
ATOM 694 O O . VAL A 1 91 ? -3.401 -1.504 0.535 1.00 97.50 91 VAL A O 1
ATOM 697 N N . ALA A 1 92 ? -2.447 -0.253 2.138 1.00 96.31 92 ALA A N 1
ATOM 698 C CA . ALA A 1 92 ? -3.218 0.942 1.819 1.00 96.31 92 ALA A CA 1
ATOM 699 C C . ALA A 1 92 ? -2.379 2.209 1.977 1.00 96.31 92 ALA A C 1
ATOM 701 O O . ALA A 1 92 ? -1.624 2.362 2.937 1.00 96.31 92 ALA A O 1
ATOM 702 N N . ASN A 1 93 ? -2.553 3.137 1.039 1.00 94.69 93 ASN A N 1
ATOM 703 C CA . ASN A 1 93 ? -2.120 4.520 1.188 1.00 94.69 93 ASN A CA 1
ATOM 704 C C . ASN A 1 93 ? -3.312 5.325 1.711 1.00 94.69 93 ASN A C 1
ATOM 706 O O . ASN A 1 93 ? -4.190 5.712 0.942 1.00 94.69 93 ASN A O 1
ATOM 710 N N . VAL A 1 94 ? -3.378 5.479 3.031 1.00 91.56 94 VAL A N 1
ATOM 711 C CA . VAL A 1 94 ? -4.530 6.057 3.728 1.00 91.56 94 VAL A CA 1
ATOM 712 C C . VAL A 1 94 ? -4.611 7.552 3.399 1.00 91.56 94 VAL A C 1
ATOM 714 O O . VAL A 1 94 ? -3.566 8.207 3.336 1.00 91.56 94 VAL A O 1
ATOM 717 N N . PRO A 1 95 ? -5.813 8.128 3.190 1.00 85.19 95 PRO A N 1
ATOM 718 C CA . PRO A 1 95 ? -5.947 9.564 2.984 1.00 85.19 95 PRO A CA 1
ATOM 719 C C . PRO A 1 95 ? -5.292 10.338 4.129 1.00 85.19 95 PRO A C 1
ATOM 721 O O . PRO A 1 95 ? -5.441 9.989 5.294 1.00 85.19 95 PRO A O 1
ATOM 724 N N . TYR A 1 96 ? -4.589 11.405 3.781 1.00 77.31 96 TYR A N 1
ATOM 725 C CA . TYR A 1 96 ? -3.993 12.378 4.692 1.00 77.31 96 TYR A CA 1
ATOM 726 C C . TYR A 1 96 ? -4.490 13.780 4.307 1.00 77.31 96 TYR A C 1
ATOM 728 O O . TYR A 1 96 ? -5.210 13.931 3.316 1.00 77.31 96 TYR A O 1
ATOM 736 N N . GLY A 1 97 ? -4.152 14.797 5.108 1.00 66.50 97 GLY A N 1
ATOM 737 C CA . GLY A 1 97 ? -4.591 16.186 4.909 1.00 66.50 97 GLY A CA 1
ATOM 738 C C . GLY A 1 97 ? -4.427 16.719 3.473 1.00 66.50 97 GLY A C 1
ATOM 739 O O . GLY A 1 97 ? -3.638 16.200 2.686 1.00 66.50 97 GLY A O 1
ATOM 740 N N . GLU A 1 98 ? -5.233 17.735 3.148 1.00 57.31 98 GLU A N 1
ATOM 741 C CA . GLU A 1 98 ? -5.471 18.360 1.827 1.00 57.31 98 GLU A CA 1
ATOM 742 C C . GLU A 1 98 ? -6.043 17.469 0.707 1.00 57.31 98 GLU A C 1
ATOM 744 O O . GLU A 1 98 ? -6.740 17.988 -0.158 1.00 57.31 98 GLU A O 1
ATOM 749 N N . ARG A 1 99 ? -5.879 16.135 0.736 1.00 57.44 99 ARG A N 1
ATOM 750 C CA . ARG A 1 99 ? -6.540 15.238 -0.247 1.00 57.44 99 ARG A CA 1
ATOM 751 C C . ARG A 1 99 ? -8.030 15.015 0.021 1.00 57.44 99 ARG A C 1
ATOM 753 O O . ARG A 1 99 ? -8.751 14.551 -0.854 1.00 57.44 99 ARG A O 1
ATOM 760 N N . LEU A 1 100 ? -8.499 15.350 1.220 1.00 51.97 100 LEU A N 1
ATOM 761 C CA . LEU A 1 100 ? -9.922 15.492 1.507 1.00 51.97 100 LEU A CA 1
ATOM 762 C C . LEU A 1 100 ? -10.294 16.956 1.309 1.00 51.97 100 LEU A C 1
ATOM 764 O O . LEU A 1 100 ? -10.279 17.729 2.263 1.00 51.97 100 LEU A O 1
ATOM 768 N N . SER A 1 101 ? -10.682 17.321 0.093 1.00 47.47 101 SER A N 1
ATOM 769 C CA . SER A 1 101 ? -11.159 18.657 -0.296 1.00 47.47 101 SER A CA 1
ATOM 770 C C . SER A 1 101 ? -12.407 19.146 0.478 1.00 47.47 101 SER A C 1
ATOM 772 O O . SER A 1 101 ? -12.996 20.155 0.112 1.00 47.47 101 SER A O 1
ATOM 774 N N . ALA A 1 102 ? -12.846 18.442 1.529 1.00 47.81 102 ALA A N 1
ATOM 775 C CA . ALA A 1 102 ? -14.087 18.700 2.262 1.00 47.81 102 ALA A CA 1
ATOM 776 C C . ALA A 1 102 ? -14.056 18.295 3.757 1.00 47.81 102 ALA A C 1
ATOM 778 O O . ALA A 1 102 ? -15.105 18.269 4.400 1.00 47.81 102 ALA A O 1
ATOM 779 N N . GLY A 1 103 ? -12.896 17.921 4.320 1.00 58.88 103 GLY A N 1
ATOM 780 C CA . GLY A 1 103 ? -12.825 17.255 5.629 1.00 58.88 103 GLY A CA 1
ATOM 781 C C . GLY A 1 103 ? -12.166 18.075 6.743 1.00 58.88 103 GLY A C 1
ATOM 782 O O . GLY A 1 103 ? -10.994 18.419 6.628 1.00 58.88 103 GLY A O 1
ATOM 783 N N . SER A 1 104 ? -12.843 18.319 7.871 1.00 74.56 104 SER A N 1
ATOM 784 C CA . SER A 1 104 ? -12.169 18.871 9.060 1.00 74.56 104 SER A CA 1
ATOM 785 C C . SER A 1 104 ? -11.218 17.843 9.691 1.00 74.56 104 SER A C 1
ATOM 787 O O . SER A 1 104 ? -11.440 16.632 9.611 1.00 74.56 104 SER A O 1
ATOM 789 N N . ARG A 1 105 ? -10.185 18.303 10.414 1.00 82.56 105 ARG A N 1
ATOM 790 C CA . ARG A 1 105 ? -9.260 17.437 11.181 1.00 82.56 105 ARG A CA 1
ATOM 791 C C . ARG A 1 105 ? -9.995 16.426 12.079 1.00 82.56 105 ARG A C 1
ATOM 793 O O . ARG A 1 105 ? -9.534 15.302 12.254 1.00 82.56 105 ARG A O 1
ATOM 800 N N . LYS A 1 106 ? -11.168 16.799 12.609 1.00 84.88 106 LYS A N 1
ATOM 801 C CA . LYS A 1 106 ? -12.035 15.922 13.414 1.00 84.88 106 LYS A CA 1
ATOM 802 C C . LYS A 1 106 ? -12.630 14.774 12.591 1.00 84.88 106 LYS A C 1
ATOM 804 O O . LYS A 1 106 ? -12.627 13.637 13.055 1.00 84.88 106 LYS A O 1
ATOM 809 N N . GLN A 1 107 ? -13.110 15.051 11.379 1.00 85.38 107 GLN A N 1
ATOM 810 C CA . GLN A 1 107 ? -13.660 14.023 10.488 1.00 85.38 107 GLN A CA 1
ATOM 811 C C . GLN A 1 107 ? -12.578 13.030 10.055 1.00 85.38 107 GLN A C 1
ATOM 813 O O . GLN A 1 107 ? -12.830 11.829 10.029 1.00 85.38 107 GLN A O 1
ATOM 818 N N . LEU A 1 108 ? -11.356 13.511 9.808 1.00 87.81 108 LEU A N 1
ATOM 819 C CA . LEU A 1 108 ? -10.224 12.652 9.463 1.00 87.81 108 LEU A CA 1
ATOM 820 C C . LEU A 1 108 ? -9.825 11.718 10.617 1.00 87.81 108 LEU A C 1
ATOM 822 O O . LEU A 1 108 ? -9.649 10.522 10.404 1.00 87.81 108 LEU A O 1
ATOM 826 N N . LYS A 1 109 ? -9.778 12.225 11.857 1.00 90.81 109 LYS A N 1
ATOM 827 C CA . LYS A 1 109 ? -9.567 11.384 13.051 1.00 90.81 109 LYS A CA 1
ATOM 828 C C . LYS A 1 109 ? -10.662 10.333 13.225 1.00 90.81 109 LYS A C 1
ATOM 830 O O . LYS A 1 109 ? -10.351 9.176 13.480 1.00 90.81 109 LYS A O 1
ATOM 835 N N . SER A 1 110 ? -11.928 10.721 13.052 1.00 92.38 110 SER A N 1
ATOM 836 C CA . SER A 1 110 ? -13.053 9.778 13.114 1.00 92.38 110 SER A CA 1
ATOM 837 C C . SER A 1 110 ? -12.937 8.694 12.045 1.00 92.38 110 SER A C 1
ATOM 839 O O . SER A 1 110 ? -13.221 7.534 12.324 1.00 92.38 110 SER A O 1
ATOM 841 N N . PHE A 1 111 ? -12.501 9.055 10.837 1.00 92.12 111 PHE A N 1
ATOM 842 C CA . PHE A 1 111 ? -12.262 8.091 9.771 1.00 92.12 111 PHE A CA 1
ATOM 843 C C . PHE A 1 111 ? -11.143 7.110 10.139 1.00 92.12 111 PHE A C 1
ATOM 845 O O . PHE A 1 111 ? -11.338 5.906 9.999 1.00 92.12 111 PHE A O 1
ATOM 852 N N . TYR A 1 112 ? -10.007 7.596 10.651 1.00 94.94 112 TYR A N 1
ATOM 853 C CA . TYR A 1 112 ? -8.912 6.725 11.091 1.00 94.94 112 TYR A CA 1
ATOM 854 C C . TYR A 1 112 ? -9.339 5.765 12.194 1.00 94.94 112 TYR A C 1
ATOM 856 O O . TYR A 1 112 ? -8.949 4.603 12.147 1.00 94.94 112 TYR A O 1
ATOM 864 N N . HIS A 1 113 ? -10.159 6.224 13.139 1.00 96.00 113 HIS A N 1
ATOM 865 C CA . HIS A 1 113 ? -10.692 5.374 14.196 1.00 96.00 113 HIS A CA 1
ATOM 866 C C . HIS A 1 113 ? -11.553 4.239 13.628 1.00 96.00 113 HIS A C 1
ATOM 868 O O . HIS A 1 113 ? -11.238 3.073 13.841 1.00 96.00 113 HIS A O 1
ATOM 874 N N . SER A 1 114 ? -12.553 4.561 12.799 1.00 96.31 114 SER A N 1
ATOM 875 C CA . SER A 1 114 ? -13.403 3.540 12.169 1.00 96.31 114 SER A CA 1
ATOM 876 C C . SER A 1 114 ? -12.627 2.601 11.239 1.00 96.31 114 SER A C 1
ATOM 878 O O . SER A 1 114 ? -12.968 1.429 11.110 1.00 96.31 114 SER A O 1
ATOM 880 N N . LEU A 1 115 ? -11.583 3.102 10.571 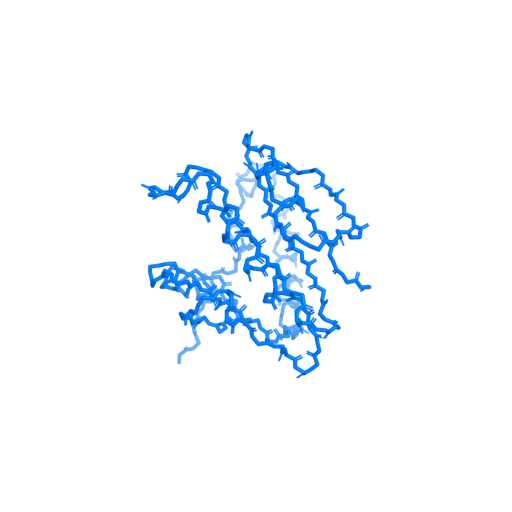1.00 96.44 115 LEU A N 1
ATOM 881 C CA . LEU A 1 115 ? -10.688 2.269 9.768 1.00 96.44 115 LEU A CA 1
ATOM 882 C C . LEU A 1 115 ? -9.868 1.320 10.655 1.00 96.44 115 LEU A C 1
ATOM 884 O O . LEU A 1 115 ? -9.671 0.164 10.291 1.00 96.44 115 LEU A O 1
ATOM 888 N N . GLY A 1 116 ? -9.413 1.799 11.812 1.00 96.56 116 GLY A N 1
ATOM 889 C CA . GLY A 1 116 ? -8.749 1.004 12.840 1.00 96.56 116 GLY A CA 1
ATOM 890 C C . GLY A 1 116 ? -9.607 -0.151 13.336 1.00 96.56 116 GLY A C 1
ATOM 891 O O . GLY A 1 116 ? -9.130 -1.284 13.370 1.00 96.56 116 GLY A O 1
ATOM 892 N N . ASP A 1 117 ? -10.881 0.114 13.634 1.00 96.81 117 ASP A N 1
ATOM 893 C CA . ASP A 1 117 ? -11.843 -0.908 14.064 1.00 96.81 117 ASP A CA 1
ATOM 894 C C . ASP A 1 117 ? -12.031 -1.991 12.991 1.00 96.81 117 ASP A C 1
ATOM 896 O O . ASP A 1 117 ? -11.902 -3.187 13.268 1.00 96.81 117 ASP A O 1
ATOM 900 N N . ALA A 1 118 ? -12.269 -1.572 11.743 1.00 97.12 118 ALA A N 1
ATOM 901 C CA . ALA A 1 118 ? -12.474 -2.483 10.619 1.00 97.12 118 ALA A CA 1
ATOM 902 C C . ALA A 1 118 ? -11.238 -3.353 10.346 1.00 97.12 118 ALA A C 1
ATOM 904 O O . ALA A 1 118 ? -11.336 -4.575 10.227 1.00 97.12 118 ALA A O 1
ATOM 905 N N . LEU A 1 119 ? -10.049 -2.744 10.292 1.00 96.31 119 LEU A N 1
ATOM 906 C CA . LEU A 1 119 ? -8.807 -3.468 10.025 1.00 96.31 119 LEU A CA 1
ATOM 907 C C . LEU A 1 119 ? -8.337 -4.304 11.223 1.00 96.31 119 LEU A C 1
ATOM 909 O O . LEU A 1 119 ? -7.720 -5.353 11.032 1.00 96.31 119 LEU A O 1
ATOM 913 N N . GLY A 1 120 ? -8.655 -3.889 12.450 1.00 95.12 120 GLY A N 1
ATOM 914 C CA . GLY A 1 120 ? -8.383 -4.645 13.673 1.00 95.12 120 GLY A CA 1
ATOM 915 C C . GLY A 1 120 ? -9.178 -5.949 13.766 1.00 95.12 120 GLY A C 1
ATOM 916 O O . GLY A 1 120 ? -8.709 -6.913 14.378 1.00 95.12 120 GLY A O 1
ATOM 917 N N . ALA A 1 121 ? -10.340 -6.019 13.110 1.00 94.94 121 ALA A N 1
ATOM 918 C CA . ALA A 1 121 ? -11.143 -7.235 13.013 1.00 94.94 121 ALA A CA 1
ATOM 919 C C . ALA A 1 121 ? -10.538 -8.302 12.075 1.00 94.94 121 ALA A C 1
ATOM 921 O O . ALA A 1 121 ? -10.899 -9.478 12.175 1.00 94.94 121 ALA A O 1
ATOM 922 N N . LEU A 1 122 ? -9.584 -7.940 11.206 1.00 95.25 122 LEU A N 1
ATOM 923 C CA . LEU A 1 122 ? -8.946 -8.842 10.238 1.00 95.25 122 LEU A CA 1
ATOM 924 C C . LEU A 1 122 ? -7.891 -9.750 10.898 1.00 95.25 122 LEU A C 1
ATOM 926 O O . LEU A 1 122 ? -6.692 -9.673 10.622 1.00 95.25 122 LEU A O 1
ATOM 930 N N . ARG A 1 123 ? -8.324 -10.634 11.803 1.00 92.44 123 ARG A N 1
ATOM 931 C CA . ARG A 1 123 ? -7.422 -11.522 12.555 1.00 92.44 123 ARG A CA 1
ATOM 932 C C . ARG A 1 123 ? -6.551 -12.368 11.619 1.00 92.44 123 ARG A C 1
ATOM 934 O O . ARG A 1 123 ? -7.036 -12.979 10.674 1.00 92.44 123 ARG A O 1
ATOM 941 N N . GLY A 1 124 ? -5.252 -12.411 11.911 1.00 94.81 124 GLY A N 1
ATOM 942 C CA . GLY A 1 124 ? -4.260 -13.154 11.126 1.00 94.81 124 GLY A CA 1
ATOM 943 C C . GLY A 1 124 ? -3.756 -12.429 9.874 1.00 94.81 124 GLY A C 1
ATOM 944 O O . GLY A 1 124 ? -2.733 -12.841 9.332 1.00 94.81 124 GLY A O 1
ATOM 945 N N . HIS A 1 125 ? -4.407 -11.345 9.439 1.00 96.75 125 HIS A N 1
ATOM 946 C CA . HIS A 1 125 ? -3.921 -10.532 8.323 1.00 96.75 125 HIS A CA 1
ATOM 947 C C . HIS A 1 125 ? -2.728 -9.673 8.739 1.00 96.75 125 HIS A C 1
ATOM 949 O O . HIS A 1 125 ? -2.589 -9.259 9.893 1.00 96.75 125 HIS A O 1
ATOM 955 N N . ARG A 1 126 ? -1.868 -9.378 7.765 1.00 97.56 126 ARG A N 1
ATOM 956 C CA . ARG A 1 126 ? -0.762 -8.427 7.908 1.00 97.56 126 ARG A CA 1
ATOM 957 C C . ARG A 1 126 ? -1.142 -7.114 7.257 1.00 97.56 126 ARG A C 1
ATOM 959 O O . ARG A 1 126 ? -1.553 -7.099 6.101 1.00 97.56 126 ARG A O 1
ATOM 966 N N . LEU A 1 127 ? -0.961 -6.013 7.976 1.00 97.94 127 LEU A N 1
ATOM 967 C CA . LEU A 1 127 ? -1.316 -4.688 7.473 1.00 97.94 127 LEU A CA 1
ATOM 968 C C . LEU A 1 127 ? -0.052 -3.865 7.228 1.00 97.94 127 LEU A C 1
ATOM 970 O O . LEU A 1 127 ? 0.858 -3.861 8.062 1.00 97.94 127 LEU A O 1
ATOM 974 N N . ALA A 1 128 ? -0.016 -3.144 6.112 1.00 97.94 128 ALA A N 1
ATOM 975 C CA . ALA A 1 128 ? 0.994 -2.143 5.796 1.00 97.94 128 ALA A CA 1
ATOM 976 C C . ALA A 1 128 ? 0.296 -0.856 5.334 1.00 97.94 128 ALA A C 1
ATOM 978 O O . ALA A 1 128 ? -0.226 -0.778 4.224 1.00 97.94 128 ALA A O 1
ATOM 979 N N . LEU A 1 129 ? 0.259 0.143 6.212 1.00 97.44 129 LEU A N 1
ATOM 980 C CA . LEU A 1 129 ? -0.493 1.378 6.009 1.00 97.44 129 LEU A CA 1
ATOM 981 C C . LEU A 1 129 ? 0.477 2.545 5.861 1.00 97.44 129 LEU A C 1
ATOM 983 O O . LEU A 1 129 ? 1.286 2.797 6.752 1.00 97.44 129 LEU A O 1
ATOM 987 N N . LEU A 1 130 ? 0.415 3.242 4.732 1.00 96.38 130 LEU A N 1
ATOM 988 C CA . LEU A 1 130 ? 1.175 4.462 4.490 1.00 96.38 130 LEU A CA 1
ATOM 989 C C . LEU A 1 130 ? 0.300 5.666 4.847 1.00 96.38 130 LEU A C 1
ATOM 991 O O . LEU A 1 130 ? -0.827 5.766 4.368 1.00 96.38 130 LEU A O 1
ATOM 995 N N . SER A 1 131 ? 0.816 6.576 5.671 1.00 93.94 131 SER A N 1
ATOM 996 C CA . SER A 1 131 ? 0.145 7.840 5.986 1.00 93.94 131 SER A CA 1
ATOM 997 C C . SER A 1 131 ? 1.158 8.962 6.189 1.00 93.94 131 SER A C 1
ATOM 999 O O . SER A 1 131 ? 2.262 8.735 6.686 1.00 93.94 131 SER A O 1
ATOM 1001 N N . ALA A 1 132 ? 0.772 10.177 5.806 1.00 91.88 132 ALA A N 1
ATOM 1002 C CA . ALA A 1 132 ? 1.517 11.408 6.073 1.00 91.88 132 ALA A CA 1
ATOM 1003 C C . ALA A 1 132 ? 0.917 12.233 7.224 1.00 91.88 132 ALA A C 1
ATOM 1005 O O . ALA A 1 132 ? 1.333 13.360 7.465 1.00 91.88 132 ALA A O 1
ATOM 1006 N N . SER A 1 133 ? -0.117 11.721 7.895 1.00 90.38 133 SER A N 1
ATOM 1007 C CA . SER A 1 133 ? -0.833 12.460 8.932 1.00 90.38 133 SER A CA 1
ATOM 1008 C C . SER A 1 133 ? -0.261 12.171 10.315 1.00 90.38 133 SER A C 1
ATOM 1010 O O . SER A 1 133 ? -0.294 11.029 10.770 1.00 90.38 133 SER A O 1
ATOM 1012 N N . ASP A 1 134 ? 0.161 13.218 11.025 1.00 87.38 134 ASP A N 1
ATOM 1013 C CA . ASP A 1 134 ? 0.657 13.114 12.409 1.00 87.38 134 ASP A CA 1
ATOM 1014 C C . ASP A 1 134 ? -0.398 12.570 13.389 1.00 87.38 134 ASP A C 1
ATOM 1016 O O . ASP A 1 134 ? -0.078 11.987 14.422 1.00 87.38 134 ASP A O 1
ATOM 1020 N N . ASP A 1 135 ? -1.680 12.727 13.052 1.00 89.62 135 ASP A N 1
ATOM 1021 C CA . ASP A 1 135 ? -2.797 12.226 13.850 1.00 89.62 135 ASP A CA 1
ATOM 1022 C C . ASP A 1 135 ? -3.099 10.741 13.614 1.00 89.62 135 ASP A C 1
ATO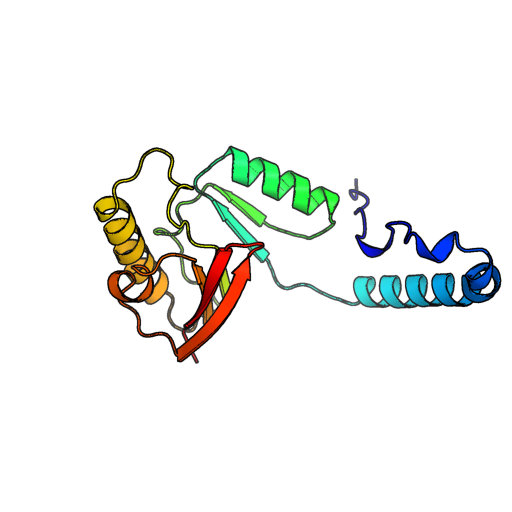M 1024 O O . ASP A 1 135 ? -3.891 10.166 14.360 1.00 89.62 135 ASP A O 1
ATOM 1028 N N . PHE A 1 136 ? -2.521 10.124 12.577 1.00 93.25 136 PHE A N 1
ATOM 1029 C CA . PHE A 1 136 ? -2.908 8.782 12.147 1.00 93.25 136 PHE A CA 1
ATOM 1030 C C . PHE A 1 136 ? -2.711 7.751 13.256 1.00 93.25 136 PHE A C 1
ATOM 1032 O O . PHE A 1 136 ? -3.665 7.090 13.647 1.00 93.25 136 PHE A O 1
ATOM 1039 N N . GLU A 1 137 ? -1.500 7.649 13.806 1.00 92.31 137 GLU A N 1
ATOM 1040 C CA . GLU A 1 137 ? -1.164 6.614 14.792 1.00 92.31 137 GLU A CA 1
ATOM 1041 C C . GLU A 1 137 ? -2.019 6.720 16.065 1.00 92.31 137 GLU A C 1
ATOM 1043 O O . GLU A 1 137 ? -2.481 5.705 16.580 1.00 92.31 137 GLU A O 1
ATOM 1048 N N . SER A 1 138 ? -2.279 7.943 16.541 1.00 93.00 138 SER A N 1
ATOM 1049 C CA . SER A 1 138 ? -3.088 8.164 17.747 1.00 93.00 138 SER A CA 1
ATOM 1050 C C . SER A 1 138 ? -4.579 7.899 17.525 1.00 93.00 138 SER A C 1
ATOM 1052 O O . SER A 1 138 ? -5.245 7.403 18.430 1.00 93.00 138 SER A O 1
ATOM 1054 N N . ALA A 1 139 ? -5.109 8.195 16.336 1.00 94.62 139 ALA A N 1
ATOM 1055 C CA . ALA A 1 139 ? -6.522 7.993 16.023 1.00 94.62 139 ALA A CA 1
ATOM 1056 C C . ALA A 1 139 ? -6.844 6.570 15.535 1.00 94.62 139 ALA A C 1
ATOM 1058 O O . ALA A 1 139 ? -7.961 6.105 15.733 1.00 94.62 139 ALA A O 1
ATOM 1059 N N . PHE A 1 140 ? -5.885 5.873 14.917 1.00 95.69 140 PHE A N 1
ATOM 1060 C CA . PHE A 1 140 ? -6.078 4.538 14.340 1.00 95.69 140 PHE A CA 1
ATOM 1061 C C . PHE A 1 140 ? -6.316 3.443 15.394 1.00 95.69 140 PHE A C 1
ATOM 1063 O O . PHE A 1 140 ? -6.794 2.366 15.064 1.00 95.69 140 PHE A O 1
ATOM 1070 N N . GLY A 1 141 ? -5.983 3.681 16.666 1.00 93.56 141 GLY A N 1
ATOM 1071 C CA . GLY A 1 141 ? -6.358 2.802 17.785 1.00 93.56 141 GLY A CA 1
ATOM 1072 C C . GLY A 1 141 ? -5.598 1.472 17.885 1.00 93.56 141 GLY A C 1
ATOM 1073 O O . GLY A 1 141 ? -5.665 0.808 18.917 1.00 93.56 141 GLY A O 1
ATOM 1074 N N . LEU A 1 142 ? -4.821 1.092 16.866 1.00 94.00 142 LEU A N 1
ATOM 1075 C CA . LEU A 1 142 ? -3.940 -0.076 16.896 1.00 94.00 142 LEU A CA 1
ATOM 1076 C C . LEU A 1 142 ? -2.484 0.341 17.101 1.00 94.00 142 LEU A C 1
ATOM 1078 O O . LEU A 1 142 ? -1.996 1.286 16.480 1.00 94.00 142 LEU A O 1
ATOM 1082 N N . ARG A 1 143 ? -1.752 -0.424 17.918 1.00 94.50 143 ARG A N 1
ATOM 1083 C CA . ARG A 1 143 ? -0.309 -0.230 18.100 1.00 94.50 143 ARG A CA 1
ATOM 1084 C C . ARG A 1 143 ? 0.459 -0.879 16.940 1.00 94.50 143 ARG A C 1
ATOM 1086 O O . ARG A 1 143 ? 0.365 -2.099 16.777 1.00 94.50 143 ARG A O 1
ATOM 1093 N N . PRO A 1 144 ? 1.232 -0.119 16.145 1.00 96.06 144 PRO A N 1
ATOM 1094 C CA . PRO A 1 144 ? 2.048 -0.699 15.086 1.00 96.06 144 PRO A CA 1
ATOM 1095 C C . PRO A 1 144 ? 3.179 -1.540 15.683 1.00 96.06 144 PRO A C 1
ATOM 1097 O O . PRO A 1 144 ? 3.760 -1.202 16.714 1.00 96.06 144 PRO A O 1
ATOM 1100 N N . ARG A 1 145 ? 3.537 -2.626 14.996 1.00 96.56 145 ARG A N 1
ATOM 1101 C CA . ARG A 1 145 ? 4.737 -3.415 15.300 1.00 96.56 145 ARG A CA 1
ATOM 1102 C C . ARG A 1 145 ? 6.005 -2.646 14.951 1.00 96.56 145 ARG A C 1
ATOM 1104 O O . ARG A 1 145 ? 7.007 -2.741 15.651 1.00 96.56 145 ARG A O 1
ATOM 1111 N N . SER A 1 146 ? 5.978 -1.936 13.830 1.00 96.62 146 SER A N 1
ATOM 1112 C CA . SER A 1 146 ? 7.104 -1.140 13.359 1.00 96.62 146 SER A CA 1
ATOM 1113 C C . SER A 1 146 ? 6.614 0.057 12.568 1.00 96.62 146 SER A C 1
ATOM 1115 O O . SER A 1 146 ? 5.597 -0.026 11.873 1.00 96.62 146 SER A O 1
ATOM 1117 N N . ARG A 1 147 ? 7.405 1.125 12.620 1.00 96.19 147 ARG A N 1
ATOM 1118 C CA . ARG A 1 147 ? 7.200 2.352 11.862 1.00 96.19 147 ARG A CA 1
ATOM 1119 C C . ARG A 1 147 ? 8.474 2.687 11.101 1.00 96.19 147 ARG A C 1
ATOM 1121 O O . ARG A 1 147 ? 9.538 2.790 11.707 1.00 96.19 147 ARG A O 1
ATOM 1128 N N . THR A 1 148 ? 8.356 2.887 9.795 1.00 97.50 148 THR A N 1
ATOM 1129 C CA . THR A 1 148 ? 9.474 3.305 8.941 1.00 97.50 148 THR A CA 1
ATOM 1130 C C . THR A 1 148 ? 9.145 4.646 8.307 1.00 97.50 148 THR A C 1
ATOM 1132 O O . THR A 1 148 ? 8.119 4.776 7.643 1.00 97.50 148 THR A O 1
ATOM 1135 N N . THR A 1 149 ? 10.000 5.648 8.517 1.00 96.88 149 THR A N 1
ATOM 1136 C CA . THR A 1 149 ? 9.863 6.951 7.850 1.00 96.88 149 THR A CA 1
ATOM 1137 C C . THR A 1 149 ? 10.180 6.792 6.366 1.00 96.88 149 THR A C 1
ATOM 1139 O O . THR A 1 149 ? 11.209 6.217 6.020 1.00 96.88 149 THR A O 1
ATOM 1142 N N . LEU A 1 150 ? 9.310 7.316 5.507 1.00 96.06 150 LEU A N 1
ATOM 1143 C CA . LEU A 1 150 ? 9.443 7.325 4.051 1.00 96.06 150 LEU A CA 1
ATOM 1144 C C . LEU A 1 150 ? 9.171 8.732 3.506 1.00 96.06 150 LEU A C 1
ATOM 1146 O O . LEU A 1 150 ? 8.708 9.613 4.230 1.00 96.06 150 LEU A O 1
ATOM 1150 N N . TRP A 1 151 ? 9.422 8.920 2.213 1.00 94.12 151 TRP A N 1
ATOM 1151 C CA . TRP A 1 151 ? 9.118 10.153 1.492 1.00 94.12 151 TRP A CA 1
ATOM 1152 C C . TRP A 1 151 ? 8.291 9.832 0.247 1.00 94.12 151 TRP A C 1
ATOM 1154 O O . TRP A 1 151 ? 8.715 9.042 -0.595 1.00 94.12 151 TRP A O 1
ATOM 1164 N N . ASN A 1 152 ? 7.099 10.420 0.148 1.00 89.38 152 ASN A N 1
ATOM 1165 C CA . ASN A 1 152 ? 6.251 10.370 -1.039 1.00 89.38 152 ASN A CA 1
ATOM 1166 C C . ASN A 1 152 ? 6.405 11.693 -1.802 1.00 89.38 152 ASN A C 1
ATOM 1168 O O . ASN A 1 152 ? 5.689 12.664 -1.553 1.00 89.38 152 ASN A O 1
ATOM 1172 N N . GLY A 1 153 ? 7.421 11.759 -2.665 1.00 89.56 153 GLY A N 1
ATOM 1173 C CA . GLY A 1 153 ? 7.895 13.031 -3.209 1.00 89.56 153 GLY A CA 1
ATOM 1174 C C . GLY A 1 153 ? 8.440 13.926 -2.083 1.00 89.56 153 GLY A C 1
ATOM 1175 O O . GLY A 1 153 ? 9.230 13.441 -1.273 1.00 89.56 153 GLY A O 1
ATOM 1176 N N . PRO A 1 154 ? 8.027 15.203 -1.985 1.00 90.75 154 PRO A N 1
ATOM 1177 C CA . PRO A 1 154 ? 8.450 16.089 -0.898 1.00 90.75 154 PRO A CA 1
ATOM 1178 C C . PRO A 1 154 ? 7.727 15.807 0.431 1.00 90.75 154 PRO A C 1
ATOM 1180 O O . PRO A 1 154 ? 8.058 16.410 1.449 1.00 90.75 154 PRO A O 1
ATOM 1183 N N . LEU A 1 155 ? 6.721 14.927 0.439 1.00 89.50 155 LEU A N 1
ATOM 1184 C CA . LEU A 1 155 ? 5.898 14.669 1.613 1.00 89.50 155 LEU A CA 1
ATOM 1185 C C . LEU A 1 155 ? 6.536 13.599 2.500 1.00 89.50 155 LEU A C 1
ATOM 1187 O O . LEU A 1 155 ? 6.711 12.454 2.079 1.00 89.50 155 LEU A O 1
ATOM 1191 N N . ARG A 1 156 ? 6.841 13.957 3.749 1.00 92.81 156 ARG A N 1
ATOM 1192 C CA . ARG A 1 156 ? 7.281 12.996 4.762 1.00 92.81 156 ARG A CA 1
ATOM 1193 C C . ARG A 1 156 ? 6.102 12.118 5.184 1.00 92.81 156 ARG A C 1
ATOM 1195 O O . ARG A 1 156 ? 5.078 12.626 5.627 1.00 92.81 156 ARG A O 1
ATOM 1202 N N . CYS A 1 157 ? 6.280 10.806 5.098 1.00 94.81 157 CYS A N 1
ATOM 1203 C CA . CYS A 1 157 ? 5.282 9.808 5.471 1.00 94.81 157 CYS A CA 1
ATOM 1204 C C . CYS A 1 157 ? 5.860 8.799 6.466 1.00 94.81 157 CYS A C 1
ATOM 1206 O O . CYS A 1 157 ? 7.075 8.683 6.649 1.00 94.81 157 CYS A O 1
ATOM 1208 N N . ALA A 1 158 ? 4.983 7.997 7.054 1.00 96.12 158 ALA A N 1
ATOM 1209 C CA . ALA A 1 158 ? 5.346 6.805 7.795 1.00 96.12 158 ALA A CA 1
ATOM 1210 C C . ALA A 1 158 ? 4.606 5.585 7.234 1.00 96.12 158 ALA A C 1
ATOM 1212 O O . ALA A 1 158 ? 3.408 5.637 6.953 1.00 96.12 158 ALA A O 1
ATOM 1213 N N . LEU A 1 159 ? 5.339 4.483 7.073 1.00 97.56 159 LEU A N 1
ATOM 1214 C CA . LEU A 1 159 ? 4.782 3.160 6.827 1.00 97.56 159 LEU A CA 1
ATOM 1215 C C . LEU A 1 159 ? 4.621 2.438 8.164 1.00 97.56 159 LEU A C 1
ATOM 1217 O O . LEU A 1 159 ? 5.607 2.099 8.826 1.00 97.56 159 LEU A O 1
ATOM 1221 N N . TYR A 1 160 ? 3.373 2.194 8.537 1.00 97.62 160 TYR A N 1
ATOM 1222 C CA . TYR A 1 160 ? 2.971 1.487 9.743 1.00 97.62 160 TYR A CA 1
ATOM 1223 C C . TYR A 1 160 ? 2.697 0.025 9.410 1.00 97.62 160 TYR A C 1
ATOM 1225 O O . TYR A 1 160 ? 1.941 -0.274 8.485 1.00 97.62 160 TYR A O 1
ATOM 1233 N N . ARG A 1 161 ? 3.307 -0.899 10.155 1.00 97.94 161 ARG A N 1
ATOM 1234 C CA . ARG A 1 161 ? 3.109 -2.343 9.958 1.00 97.94 161 ARG A CA 1
ATOM 1235 C C . ARG A 1 161 ? 2.447 -2.960 11.180 1.00 97.94 161 ARG A C 1
ATOM 1237 O O . ARG A 1 161 ? 2.892 -2.712 12.300 1.00 97.94 161 ARG A O 1
ATOM 1244 N N . TYR A 1 162 ? 1.434 -3.790 10.955 1.00 96.94 162 TYR A N 1
ATOM 1245 C CA . TYR A 1 162 ? 0.654 -4.473 11.992 1.00 96.94 162 TYR A CA 1
ATOM 1246 C C . TYR A 1 162 ? 0.569 -5.977 11.702 1.00 96.94 162 TYR A C 1
ATOM 1248 O O . TYR A 1 162 ? 0.708 -6.404 10.554 1.00 96.94 162 TYR A O 1
ATOM 1256 N N . GLY A 1 163 ? 0.321 -6.773 12.744 1.00 88.56 163 GLY A N 1
ATOM 1257 C CA . GLY A 1 163 ? 0.330 -8.237 12.671 1.00 88.56 163 GLY A CA 1
ATOM 1258 C C . GLY A 1 163 ? 1.707 -8.861 12.956 1.00 88.56 163 GLY A C 1
ATOM 1259 O O . GLY A 1 163 ? 2.712 -8.164 13.143 1.00 88.56 163 GLY A O 1
ATOM 1260 N N . ARG A 1 164 ? 1.737 -10.197 13.046 1.00 62.75 164 ARG A N 1
ATOM 1261 C CA . ARG A 1 164 ? 2.962 -10.998 13.239 1.00 62.75 164 ARG A CA 1
ATOM 1262 C C . ARG A 1 164 ? 3.691 -11.287 11.931 1.00 62.75 164 ARG A C 1
ATOM 1264 O O . ARG A 1 164 ? 3.039 -11.421 10.877 1.00 62.75 164 ARG A O 1
#

Sequence (164 aa):
MPCAAREPWRRNLSCERWPRTKADRPLIARLREELSALEARSELPPILASDRDPEAVAATSANARAAGVPLRVFESDARAIAALSPPGHVVANVPYGERLSAGSRKQLKSFYHSLGDALGALRGHRLALLSASDDFESAFGLRPRSRTTLWNGPLRCALYRYGR

Radius of gyration: 20.11 Å; chains: 1; bounding box: 45×38×47 Å

Foldseek 3Di:
DQLPAPAVLPDDDPVCPDPVCVVVVVVSVVVVVVVVVVVVVDDDDAAEEEEQDVVVLVVVVVVCSNRVHDYHYDYDDLLPDDADVVAEEAEDAQDDPPVPVPDDPVRSLVSLQSNLVSVVVRPPHKYKYKYLHPSNCVSNPDDFPDWDWDDPDPGIIIIGIDDD

Secondary structure (DSSP, 8-state):
-------GGGSPPGGGGSGGGGGGHHHHHHHHHHHHHHHTT-PPPP-EEEES-HHHHHHHHHHHHHHT---EEEE--GGGPPPPSS--EEEEE---TTSSTT--HHHHHHHH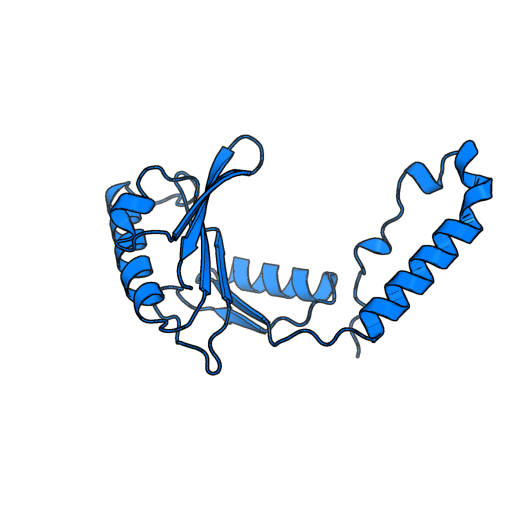HHHHHHHHT-TT-EEEEEE--TTHHHHS-SPPSEEEEEEETTEEEEEEEE--

pLDDT: mean 86.96, std 14.26, range [29.17, 98.12]